Protein AF-A0A4Y8C5U8-F1 (afdb_monomer_lite)

Foldseek 3Di:
DCVVVPDDDDDDDLPDALVVVLVCVVVVVDQADEAEDDDDDLVVVVVSLVRLLVCVVSVGDYDYDHSGVQSNCVSVPHDDDDDPPD

Sequence (86 aa):
ELVEVGFEVEVYPYNVKADELITLYKKGEIQGVFLSNGPGEPRILKQEIAEVKKLAEAKIPMLGICLGHQLLSNAFGYATYKMKFG

Radius of gyration: 13.37 Å; chains: 1; bounding box: 34×22×34 Å

Structure (mmCIF, N/CA/C/O backbone):
data_AF-A0A4Y8C5U8-F1
#
_entry.id   AF-A0A4Y8C5U8-F1
#
loop_
_atom_site.group_PDB
_atom_site.id
_atom_site.type_symbol
_atom_site.label_atom_id
_atom_site.label_alt_id
_atom_site.label_comp_id
_atom_site.label_asym_id
_atom_site.label_entity_id
_atom_site.label_seq_id
_atom_site.pdbx_PDB_ins_code
_atom_site.Cartn_x
_atom_site.Cartn_y
_atom_site.Cartn_z
_atom_site.occupancy
_atom_site.B_iso_or_equiv
_atom_site.auth_seq_id
_atom_site.auth_comp_id
_atom_site.auth_asym_id
_atom_site.auth_atom_id
_atom_site.pdbx_PDB_model_num
ATOM 1 N N . GLU A 1 1 ? -14.047 -5.467 -8.993 1.00 91.12 1 GLU A N 1
ATOM 2 C CA . GLU A 1 1 ? -13.699 -6.487 -7.983 1.00 91.12 1 GLU A CA 1
ATOM 3 C C . GLU A 1 1 ? -13.919 -6.027 -6.543 1.00 91.12 1 GLU A C 1
ATOM 5 O O . GLU A 1 1 ? -14.897 -6.471 -5.968 1.00 91.12 1 GLU A O 1
ATOM 10 N N . LEU A 1 2 ? -13.120 -5.127 -5.946 1.00 95.75 2 LEU A N 1
ATOM 11 C CA . LEU A 1 2 ? -13.314 -4.744 -4.525 1.00 95.75 2 LEU A CA 1
ATOM 12 C C . LEU A 1 2 ? -14.720 -4.194 -4.215 1.00 95.75 2 LEU A C 1
ATOM 14 O O . LEU A 1 2 ? -15.384 -4.676 -3.302 1.00 95.75 2 LEU A O 1
ATOM 18 N N . VAL A 1 3 ? -15.203 -3.241 -5.018 1.00 96.94 3 VAL A N 1
ATOM 19 C CA . VAL A 1 3 ? -16.561 -2.683 -4.866 1.00 96.94 3 VAL A CA 1
ATOM 20 C C . VAL A 1 3 ? -17.643 -3.733 -5.143 1.00 96.94 3 VAL A C 1
ATOM 22 O O . VAL A 1 3 ? -18.676 -3.749 -4.485 1.00 96.94 3 VAL A O 1
ATOM 25 N N . GLU A 1 4 ? -17.396 -4.661 -6.073 1.00 97.19 4 GLU A N 1
ATOM 26 C CA . GLU A 1 4 ? -18.353 -5.721 -6.430 1.00 97.19 4 GLU A CA 1
ATOM 27 C C . GLU A 1 4 ? -18.543 -6.738 -5.301 1.00 97.19 4 GLU A C 1
ATOM 29 O O . GLU A 1 4 ? -19.633 -7.282 -5.149 1.00 97.19 4 GLU A O 1
ATOM 34 N N . VAL A 1 5 ? -17.509 -6.972 -4.486 1.00 95.44 5 VAL A N 1
ATOM 35 C CA . VAL A 1 5 ? -17.597 -7.833 -3.296 1.00 95.44 5 VAL A CA 1
ATOM 36 C C . VAL A 1 5 ? -18.027 -7.070 -2.034 1.00 95.44 5 VAL A C 1
ATOM 38 O O . VAL A 1 5 ? -18.007 -7.637 -0.944 1.00 95.44 5 VAL A O 1
ATOM 41 N N . GLY A 1 6 ? -18.443 -5.804 -2.173 1.00 95.94 6 GLY A N 1
ATOM 42 C CA . GLY A 1 6 ? -19.070 -5.019 -1.108 1.00 95.94 6 GLY A CA 1
ATOM 43 C C . GLY A 1 6 ? -18.135 -4.127 -0.287 1.00 95.94 6 GLY A C 1
ATOM 44 O O . GLY A 1 6 ? -18.567 -3.628 0.750 1.00 95.94 6 GLY A O 1
ATOM 45 N N . PHE A 1 7 ? -16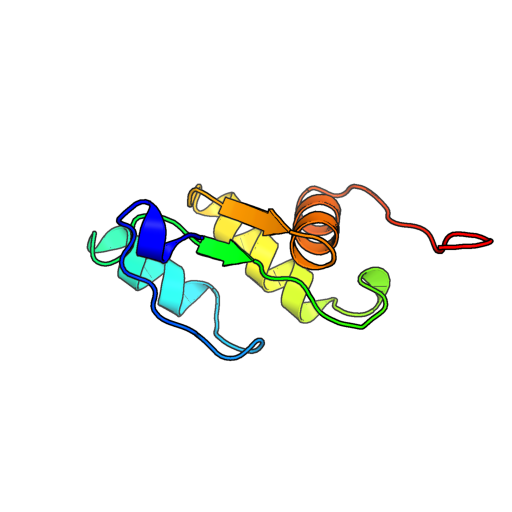.885 -3.905 -0.712 1.00 96.56 7 PHE A N 1
ATOM 46 C CA . PHE A 1 7 ? -16.027 -2.903 -0.068 1.00 96.56 7 PHE A CA 1
ATOM 47 C C . PHE A 1 7 ? -16.346 -1.489 -0.560 1.00 96.56 7 PHE A C 1
ATOM 49 O O . PHE A 1 7 ? -16.434 -1.243 -1.764 1.00 96.56 7 PHE A O 1
ATOM 56 N N . GLU A 1 8 ? -16.424 -0.541 0.370 1.00 97.44 8 GLU A N 1
ATOM 57 C CA . GLU A 1 8 ? -16.270 0.878 0.052 1.00 97.44 8 GLU A CA 1
ATOM 58 C C . GLU A 1 8 ? -14.783 1.176 -0.179 1.00 97.44 8 GLU A C 1
ATOM 60 O O . GLU A 1 8 ? -13.919 0.696 0.559 1.00 97.44 8 GLU A O 1
ATOM 65 N N . VAL A 1 9 ? -14.469 1.910 -1.249 1.00 96.75 9 VAL A N 1
ATOM 66 C CA . VAL A 1 9 ? -13.087 2.168 -1.665 1.00 96.75 9 VAL A CA 1
ATOM 67 C C . VAL A 1 9 ? -12.880 3.661 -1.844 1.00 96.75 9 VAL A C 1
ATOM 69 O O . VAL A 1 9 ? -13.517 4.287 -2.688 1.00 96.75 9 VAL A O 1
ATOM 72 N N . GLU A 1 10 ? -11.917 4.199 -1.104 1.00 97.31 10 GLU A N 1
ATOM 73 C CA . GLU A 1 10 ? -11.394 5.546 -1.292 1.00 97.31 10 GLU A CA 1
ATOM 74 C C . GLU A 1 10 ? -9.984 5.466 -1.892 1.00 97.31 10 GLU A C 1
ATOM 76 O O . GLU A 1 10 ? -9.123 4.724 -1.412 1.00 97.31 10 GLU A O 1
ATOM 81 N N . VAL A 1 11 ? -9.749 6.196 -2.986 1.00 97.44 11 VAL A N 1
ATOM 82 C CA . VAL A 1 11 ? -8.482 6.142 -3.728 1.00 97.44 11 VAL A CA 1
ATOM 83 C C . VAL A 1 11 ? -7.595 7.313 -3.329 1.00 97.44 11 VAL A C 1
ATOM 85 O O . VAL A 1 11 ? -7.946 8.469 -3.551 1.00 97.44 11 VAL A O 1
ATOM 88 N N . TYR A 1 12 ? -6.404 6.997 -2.823 1.00 97.75 12 TYR A N 1
ATOM 89 C CA . TYR A 1 12 ? -5.393 7.978 -2.441 1.00 97.75 12 TYR A CA 1
ATOM 90 C C . TYR A 1 12 ? -4.252 8.046 -3.472 1.00 97.75 12 TYR A C 1
ATOM 92 O O . TYR A 1 12 ? -3.893 7.025 -4.069 1.00 97.75 12 TYR A O 1
ATOM 100 N N . PRO A 1 13 ? -3.634 9.224 -3.676 1.00 96.88 13 PRO A N 1
ATOM 101 C CA . PRO A 1 13 ? -2.384 9.344 -4.421 1.00 96.88 13 PRO A CA 1
ATOM 102 C C . PRO A 1 13 ? -1.247 8.533 -3.782 1.00 96.88 13 PRO A C 1
ATOM 104 O O . PRO A 1 13 ? -1.196 8.362 -2.566 1.00 96.88 13 PRO A O 1
ATOM 107 N N . TYR A 1 14 ? -0.272 8.104 -4.590 1.00 94.19 14 TYR A N 1
ATOM 108 C CA . TYR A 1 14 ? 0.849 7.263 -4.137 1.00 94.19 14 TYR A CA 1
ATOM 109 C C . TYR A 1 14 ? 1.707 7.883 -3.015 1.00 94.19 14 TYR A C 1
ATOM 111 O O . TYR A 1 14 ? 2.418 7.167 -2.317 1.00 94.19 14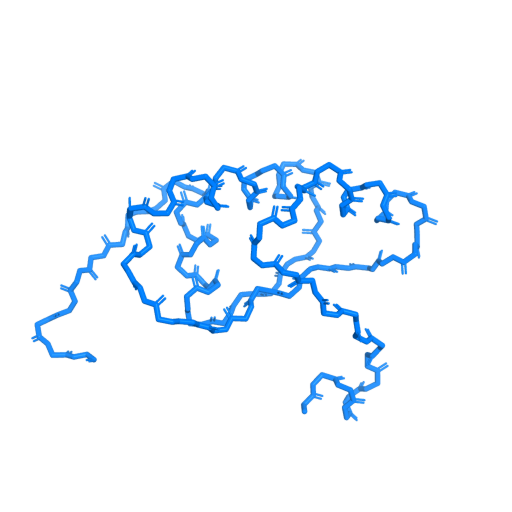 TYR A O 1
ATOM 119 N N . ASN A 1 15 ? 1.672 9.210 -2.864 1.00 95.19 15 ASN A N 1
ATOM 120 C CA . ASN A 1 15 ? 2.478 9.970 -1.912 1.00 95.19 15 ASN A CA 1
ATOM 121 C C . ASN A 1 15 ? 1.736 10.321 -0.609 1.00 95.19 15 ASN A C 1
ATOM 123 O O . ASN A 1 15 ? 2.267 11.110 0.183 1.00 95.19 15 ASN A O 1
ATOM 127 N N . VAL A 1 16 ? 0.539 9.759 -0.384 1.00 97.75 16 VAL A N 1
ATOM 128 C CA . VAL A 1 16 ? -0.169 9.851 0.902 1.00 97.75 16 VAL A CA 1
ATOM 129 C C . VAL A 1 16 ? 0.740 9.392 2.045 1.00 97.75 16 VAL A C 1
ATOM 131 O O . VAL A 1 16 ? 1.544 8.468 1.900 1.00 97.75 16 VAL A O 1
ATOM 134 N N . LYS A 1 17 ? 0.650 10.061 3.196 1.00 98.38 17 LYS A N 1
ATOM 135 C CA . LYS A 1 17 ? 1.463 9.718 4.367 1.00 98.38 17 LYS A CA 1
ATOM 136 C C . LYS A 1 17 ? 0.814 8.595 5.157 1.00 98.38 17 LYS A C 1
ATOM 138 O O . LYS A 1 17 ? -0.383 8.637 5.421 1.00 98.38 17 LYS A O 1
ATOM 143 N N . ALA A 1 18 ? 1.613 7.623 5.603 1.00 98.38 18 ALA A N 1
ATOM 144 C CA . ALA A 1 18 ? 1.088 6.504 6.380 1.00 98.38 18 ALA A CA 1
ATOM 145 C C . ALA A 1 18 ? 0.376 6.972 7.657 1.00 98.38 18 ALA A C 1
ATOM 147 O O . ALA A 1 18 ? -0.634 6.395 8.041 1.00 98.38 18 ALA A O 1
ATOM 148 N N . ASP A 1 19 ? 0.865 8.045 8.283 1.00 98.56 19 ASP A N 1
ATOM 149 C CA . ASP A 1 19 ? 0.302 8.597 9.521 1.00 98.56 19 ASP A CA 1
ATOM 150 C C . ASP A 1 19 ? -1.152 9.080 9.356 1.00 98.56 19 ASP A C 1
ATOM 152 O O . ASP A 1 19 ? -1.951 8.985 10.293 1.00 98.56 19 ASP A O 1
ATOM 156 N N . GLU A 1 20 ? -1.519 9.536 8.156 1.00 98.50 20 GLU A N 1
ATOM 157 C CA . GLU A 1 20 ? -2.892 9.910 7.810 1.00 98.50 20 GLU A CA 1
ATOM 158 C C . GLU A 1 20 ? -3.796 8.670 7.794 1.00 98.50 20 GLU A C 1
ATOM 160 O O . GLU A 1 20 ? -4.770 8.602 8.544 1.00 98.50 20 GLU A O 1
ATOM 165 N N . LEU A 1 21 ? -3.405 7.629 7.053 1.00 98.44 21 LEU A N 1
ATOM 166 C CA . LEU A 1 21 ? -4.158 6.370 6.974 1.00 98.44 21 LEU A CA 1
ATOM 167 C C . LEU A 1 21 ? -4.227 5.645 8.328 1.00 98.44 21 LEU A C 1
ATOM 169 O O . LEU A 1 21 ? -5.262 5.092 8.693 1.00 98.44 21 LEU A O 1
ATOM 173 N N . ILE A 1 22 ? -3.153 5.692 9.123 1.00 98.69 22 ILE A N 1
ATOM 174 C CA . ILE A 1 22 ? -3.130 5.154 10.492 1.00 98.69 22 ILE A CA 1
ATOM 175 C C . ILE A 1 22 ? -4.148 5.874 11.375 1.00 98.69 22 ILE A C 1
ATOM 177 O O . ILE A 1 22 ? -4.789 5.242 12.217 1.00 98.69 22 ILE A O 1
ATOM 181 N N . THR A 1 23 ? -4.307 7.184 11.198 1.00 98.69 23 THR A N 1
ATOM 182 C CA . THR A 1 23 ? -5.299 7.964 11.941 1.00 98.69 23 THR A CA 1
ATOM 183 C C . THR A 1 23 ? -6.717 7.534 11.573 1.00 98.69 23 THR A C 1
ATOM 185 O O . THR A 1 23 ? -7.512 7.282 12.478 1.00 98.69 23 THR A O 1
ATOM 188 N N . LEU A 1 24 ? -7.018 7.375 10.280 1.00 98.44 24 LEU A N 1
ATOM 189 C CA . LEU A 1 24 ? -8.323 6.892 9.805 1.00 98.44 24 LEU A CA 1
ATOM 190 C C . LEU A 1 24 ? -8.630 5.481 10.329 1.00 98.44 24 LEU A C 1
ATOM 192 O O . LEU A 1 24 ? -9.716 5.228 10.850 1.00 98.44 24 LEU A O 1
ATOM 196 N N . TYR A 1 25 ? -7.644 4.580 10.289 1.00 98.44 25 TYR A N 1
ATOM 197 C CA . TYR A 1 25 ? -7.787 3.218 10.806 1.00 98.44 25 TYR A CA 1
ATOM 198 C C . TYR A 1 25 ? -8.077 3.203 12.312 1.00 98.44 25 TYR A C 1
ATOM 200 O O . TYR A 1 25 ? -8.988 2.518 12.771 1.00 98.44 25 TYR A O 1
ATOM 208 N N . LYS A 1 26 ? -7.356 4.012 13.099 1.00 98.19 26 LYS A N 1
ATOM 209 C CA . LYS A 1 26 ? -7.580 4.130 14.552 1.00 98.19 26 LYS A CA 1
ATOM 210 C C . LYS A 1 26 ? -8.957 4.691 14.908 1.00 98.19 26 LYS A C 1
ATOM 212 O O . LYS A 1 26 ? -9.463 4.379 15.983 1.00 98.19 26 LYS A O 1
ATOM 217 N N . LYS A 1 27 ? -9.550 5.509 14.036 1.00 98.38 27 LYS A N 1
ATOM 218 C CA . LYS A 1 27 ? -10.923 6.013 14.188 1.00 98.38 27 LYS A CA 1
ATOM 219 C C . LYS A 1 27 ? -11.990 5.012 13.732 1.00 98.38 27 LYS A C 1
ATOM 221 O O . LYS A 1 27 ? -13.167 5.239 13.988 1.00 98.38 27 LYS A O 1
ATOM 226 N N . GLY A 1 28 ? -11.593 3.910 13.092 1.00 97.56 28 GLY A N 1
ATOM 227 C CA . GLY A 1 28 ? -12.505 2.913 12.528 1.00 97.56 28 GLY A CA 1
ATOM 228 C C . GLY A 1 28 ? -13.124 3.321 11.189 1.00 97.56 28 GLY A C 1
ATOM 229 O O . GLY A 1 28 ? -14.020 2.629 10.712 1.00 97.56 28 GLY A O 1
ATOM 230 N N . GLU A 1 29 ? -12.651 4.414 10.585 1.00 98.00 29 GLU A N 1
ATOM 231 C CA . GLU A 1 29 ? -13.159 4.937 9.310 1.00 98.00 29 GLU A CA 1
ATOM 232 C C . GLU A 1 29 ? -12.731 4.046 8.135 1.00 98.00 29 GLU A C 1
ATOM 234 O O . GLU A 1 29 ? -13.508 3.819 7.214 1.00 98.00 29 GLU A O 1
ATOM 239 N N . ILE A 1 30 ? -11.536 3.451 8.217 1.00 97.75 30 ILE A N 1
ATOM 240 C CA . ILE A 1 30 ? -11.065 2.420 7.282 1.00 97.75 30 ILE A CA 1
ATOM 241 C C . ILE A 1 30 ? -10.722 1.133 8.030 1.00 97.75 30 ILE A C 1
ATOM 243 O O . ILE A 1 30 ? -10.338 1.161 9.200 1.00 97.75 30 ILE A O 1
ATOM 247 N N . GLN A 1 31 ? -10.816 -0.005 7.344 1.00 97.75 31 GLN A N 1
ATOM 248 C CA . GLN A 1 31 ? -10.568 -1.330 7.934 1.00 97.75 31 GLN A CA 1
ATOM 249 C C . GLN A 1 31 ? -9.291 -1.992 7.396 1.00 97.75 31 GLN A C 1
ATOM 251 O O . GLN A 1 31 ? -8.849 -3.014 7.920 1.00 97.75 31 GLN A O 1
ATOM 256 N N . GLY A 1 32 ? -8.667 -1.401 6.378 1.00 97.88 32 GLY A N 1
ATOM 257 C CA . GLY A 1 32 ? -7.426 -1.888 5.794 1.00 97.88 32 GLY A CA 1
ATOM 258 C C . GLY A 1 32 ? -6.937 -0.992 4.664 1.00 97.88 32 GLY A C 1
ATOM 259 O O . GLY A 1 32 ? -7.595 -0.022 4.294 1.00 97.88 32 GLY A O 1
ATOM 260 N N . VAL A 1 33 ? -5.773 -1.331 4.116 1.00 98.38 33 VAL A N 1
ATOM 261 C CA . VAL A 1 33 ? -5.168 -0.625 2.981 1.00 98.38 33 VAL A CA 1
ATOM 262 C C . VAL A 1 33 ? -4.930 -1.601 1.834 1.00 98.38 33 VAL A C 1
ATOM 264 O O . VAL A 1 33 ? -4.346 -2.672 2.005 1.00 98.38 33 VAL A O 1
ATOM 267 N N . PHE A 1 34 ? -5.365 -1.213 0.640 1.00 98.19 34 PHE A N 1
ATOM 268 C CA . PHE A 1 34 ? -5.097 -1.942 -0.592 1.00 98.19 34 PHE A CA 1
ATOM 269 C C . PHE A 1 34 ? -3.974 -1.252 -1.374 1.00 98.19 34 PHE A C 1
ATOM 271 O O . PHE A 1 34 ? -4.106 -0.095 -1.767 1.00 98.19 34 PHE A O 1
ATOM 278 N N . LEU A 1 35 ? -2.871 -1.961 -1.612 1.00 97.81 35 LEU A N 1
ATOM 279 C CA . LEU A 1 35 ? -1.755 -1.494 -2.432 1.00 97.81 35 LEU A CA 1
ATOM 280 C C . LEU A 1 35 ? -1.940 -2.023 -3.859 1.00 97.81 35 LEU A C 1
ATOM 282 O O . LEU A 1 35 ? -1.747 -3.214 -4.124 1.00 97.81 35 LEU A O 1
ATOM 286 N N . SER A 1 36 ? -2.334 -1.139 -4.772 1.00 96.94 36 SER A N 1
ATOM 287 C CA . SER A 1 36 ? -2.628 -1.490 -6.161 1.00 96.94 36 SER A CA 1
ATOM 288 C C . SER A 1 36 ? -1.373 -1.803 -6.988 1.00 96.94 36 SER A C 1
ATOM 290 O O . SER A 1 36 ? -0.226 -1.679 -6.545 1.00 96.94 36 SER A O 1
ATOM 292 N N . ASN A 1 37 ? -1.602 -2.243 -8.225 1.00 96.31 37 ASN A N 1
ATOM 293 C CA . ASN A 1 37 ? -0.555 -2.417 -9.220 1.00 96.31 37 ASN A CA 1
ATOM 294 C C . ASN A 1 37 ? -0.030 -1.065 -9.731 1.00 96.31 37 ASN A C 1
ATOM 296 O O . ASN A 1 37 ? -0.727 -0.054 -9.724 1.00 96.31 37 ASN A O 1
ATOM 300 N N . GLY A 1 38 ? 1.185 -1.077 -10.273 1.00 93.06 38 GLY A N 1
ATOM 301 C CA . GLY A 1 38 ? 1.777 0.092 -10.908 1.00 93.06 38 GLY A CA 1
ATOM 302 C C . GLY A 1 38 ? 3.069 -0.253 -11.647 1.00 93.06 38 GLY A C 1
ATOM 303 O O . GLY A 1 38 ? 3.614 -1.343 -11.458 1.00 93.06 38 GLY A O 1
ATOM 304 N N . PRO A 1 39 ? 3.557 0.650 -12.508 1.00 89.31 39 PRO A N 1
ATOM 305 C CA . PRO A 1 39 ? 4.860 0.509 -13.137 1.00 89.31 39 PRO A CA 1
ATOM 306 C C . PRO A 1 39 ? 5.983 0.871 -12.154 1.00 89.31 39 PRO A C 1
ATOM 308 O O . PRO A 1 39 ? 5.798 1.704 -11.270 1.00 89.31 39 PRO A O 1
ATOM 311 N N . GLY A 1 40 ? 7.177 0.317 -12.360 1.00 82.62 40 GLY A N 1
ATOM 312 C CA . GLY A 1 40 ? 8.389 0.769 -11.671 1.00 82.62 40 GLY A CA 1
ATOM 313 C C . GLY A 1 40 ? 9.243 -0.354 -11.093 1.00 82.62 40 GLY A C 1
ATOM 314 O O . GLY A 1 40 ? 8.849 -1.515 -11.054 1.00 82.62 40 GLY A O 1
ATOM 315 N N . GLU A 1 41 ? 10.450 0.015 -10.663 1.00 86.75 41 GLU A N 1
ATOM 316 C CA . GLU A 1 41 ? 11.362 -0.871 -9.940 1.00 86.75 41 GLU A CA 1
ATOM 317 C C . GLU A 1 41 ? 11.182 -0.629 -8.431 1.00 86.75 41 GLU A C 1
ATOM 319 O O . GLU A 1 41 ? 11.546 0.443 -7.945 1.00 86.75 41 GLU A O 1
ATOM 324 N N . PRO A 1 42 ? 10.643 -1.587 -7.660 1.00 83.50 42 PRO A N 1
ATOM 325 C CA . PRO A 1 42 ? 10.323 -1.376 -6.247 1.00 83.50 42 PRO A CA 1
ATOM 326 C C . PRO A 1 42 ? 11.552 -1.000 -5.407 1.00 83.50 42 PRO A C 1
ATOM 328 O O . PRO A 1 42 ? 11.444 -0.211 -4.473 1.00 83.50 42 PRO A O 1
ATOM 331 N N . ARG A 1 43 ? 12.754 -1.465 -5.778 1.00 82.19 43 ARG A N 1
ATOM 332 C CA . ARG A 1 43 ? 13.989 -1.195 -5.019 1.00 82.19 43 ARG A CA 1
ATOM 333 C C . ARG A 1 43 ? 14.385 0.281 -4.941 1.00 82.19 43 ARG A C 1
ATOM 335 O O . ARG A 1 43 ? 15.138 0.650 -4.037 1.00 82.19 43 ARG A O 1
ATOM 342 N N . ILE A 1 44 ? 13.924 1.121 -5.872 1.00 89.50 44 ILE A N 1
ATOM 343 C CA . ILE A 1 44 ? 14.213 2.565 -5.844 1.00 89.50 44 ILE A CA 1
ATOM 344 C C . ILE A 1 44 ? 13.154 3.370 -5.078 1.00 89.50 44 ILE A C 1
ATOM 346 O O . ILE A 1 44 ? 13.425 4.509 -4.700 1.00 89.50 44 ILE A O 1
ATOM 350 N N . LEU A 1 45 ? 11.999 2.768 -4.778 1.00 91.69 45 LEU A N 1
ATOM 351 C CA . LEU A 1 45 ? 10.853 3.387 -4.105 1.00 91.69 45 LEU A CA 1
ATOM 352 C C . LEU A 1 45 ? 11.028 3.387 -2.578 1.00 91.69 45 LEU A C 1
ATOM 354 O O . LEU A 1 45 ? 10.227 2.852 -1.813 1.00 91.69 45 LEU A O 1
ATOM 358 N N . LYS A 1 46 ? 12.155 3.938 -2.114 1.00 94.12 46 LYS A N 1
ATOM 359 C CA . LYS A 1 46 ? 12.554 3.882 -0.697 1.00 94.12 46 LYS A CA 1
ATOM 360 C C . LYS A 1 46 ? 11.570 4.602 0.222 1.00 94.12 46 LYS A C 1
ATOM 362 O O . LYS A 1 46 ? 11.432 4.205 1.376 1.00 94.12 46 LYS A O 1
ATOM 367 N N . GLN A 1 47 ? 10.931 5.666 -0.265 1.00 95.56 47 GLN A N 1
ATOM 368 C CA . GLN A 1 47 ? 9.972 6.436 0.525 1.00 95.56 47 GLN A CA 1
ATOM 369 C C . GLN A 1 47 ? 8.674 5.647 0.689 1.00 95.56 47 GLN A C 1
ATOM 371 O O . GLN A 1 47 ? 8.190 5.490 1.801 1.00 95.56 47 GLN A O 1
ATOM 376 N N . GLU A 1 48 ? 8.178 5.066 -0.394 1.00 96.00 48 GLU A N 1
ATOM 377 C CA . GLU A 1 48 ? 6.980 4.237 -0.432 1.00 96.00 48 GLU A CA 1
ATOM 378 C C . GLU A 1 48 ? 7.159 2.982 0.429 1.00 96.00 48 GLU A C 1
ATOM 380 O O . GLU A 1 48 ? 6.293 2.668 1.240 1.00 96.00 48 GLU A O 1
ATOM 385 N N . ILE A 1 49 ? 8.317 2.312 0.344 1.00 96.88 49 ILE A N 1
ATOM 386 C CA . ILE A 1 49 ? 8.661 1.186 1.229 1.00 96.88 49 ILE A CA 1
ATOM 387 C C . ILE A 1 49 ? 8.622 1.618 2.702 1.00 96.88 49 ILE A C 1
ATOM 389 O O . ILE A 1 49 ? 8.126 0.871 3.545 1.00 96.88 49 ILE A O 1
ATOM 393 N N . ALA A 1 50 ? 9.129 2.811 3.029 1.00 97.88 50 ALA A N 1
ATOM 394 C CA . ALA A 1 50 ? 9.114 3.318 4.398 1.00 97.88 50 ALA A CA 1
ATOM 395 C C . ALA A 1 50 ? 7.689 3.625 4.891 1.00 97.88 50 ALA A C 1
ATOM 397 O O . ALA A 1 50 ? 7.364 3.284 6.027 1.00 97.88 50 ALA A O 1
ATOM 398 N N . GLU A 1 51 ? 6.829 4.214 4.057 1.00 98.31 51 GLU A N 1
ATOM 399 C CA . GLU A 1 51 ? 5.423 4.451 4.413 1.00 98.31 51 GLU A CA 1
ATOM 400 C C . GLU A 1 51 ? 4.662 3.120 4.577 1.00 98.31 51 GLU A C 1
ATOM 402 O O . GLU A 1 51 ? 3.991 2.921 5.589 1.00 98.31 51 GLU A O 1
ATOM 407 N N . VAL A 1 52 ? 4.841 2.148 3.672 1.00 98.06 52 VAL A N 1
ATOM 408 C CA . VAL A 1 52 ? 4.243 0.801 3.803 1.00 98.06 52 VAL A CA 1
ATOM 409 C C . VAL A 1 52 ? 4.732 0.094 5.070 1.00 98.06 52 VAL A C 1
ATOM 411 O O . VAL A 1 52 ? 3.949 -0.560 5.761 1.00 98.06 52 VAL A O 1
ATOM 414 N N . LYS A 1 53 ? 6.009 0.258 5.432 1.00 98.31 53 LYS A N 1
ATOM 415 C CA . LYS A 1 53 ? 6.555 -0.292 6.676 1.00 98.31 53 LYS A CA 1
ATOM 416 C C . LYS A 1 53 ? 5.866 0.288 7.914 1.00 98.31 53 LYS A C 1
ATOM 418 O O . LYS A 1 53 ? 5.518 -0.480 8.806 1.00 98.31 53 LYS A O 1
ATOM 423 N N . LYS A 1 54 ? 5.596 1.597 7.953 1.00 98.50 54 LYS A N 1
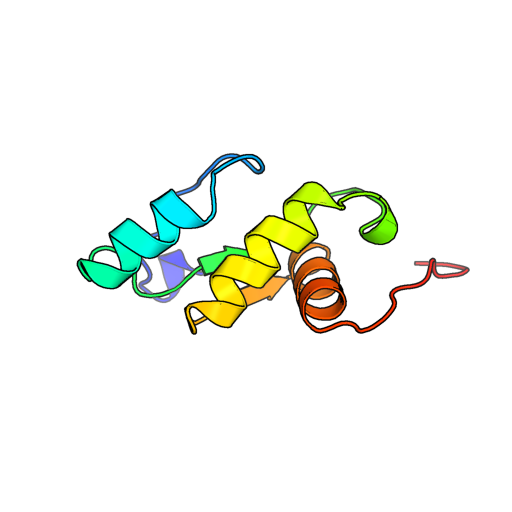ATOM 424 C CA . LYS A 1 54 ? 4.830 2.211 9.055 1.00 98.50 54 LYS A CA 1
ATOM 425 C C . LYS A 1 54 ? 3.419 1.625 9.165 1.00 98.50 54 LYS A C 1
ATOM 427 O O . LYS A 1 54 ? 2.967 1.334 10.270 1.00 98.50 54 LYS A O 1
ATOM 432 N N . LEU A 1 55 ? 2.734 1.411 8.035 1.00 98.50 55 LEU A N 1
ATOM 433 C CA . LEU A 1 55 ? 1.411 0.768 8.018 1.00 98.50 55 LEU A CA 1
ATOM 434 C C . LEU A 1 55 ? 1.472 -0.663 8.585 1.00 98.50 55 LEU A C 1
ATOM 436 O O . LEU A 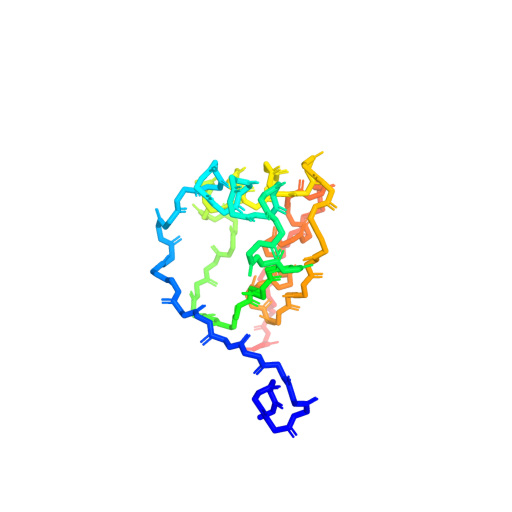1 55 ? 0.610 -1.056 9.374 1.00 98.50 55 LEU A O 1
ATOM 440 N N . ALA A 1 56 ? 2.518 -1.423 8.234 1.00 97.94 56 ALA A N 1
ATOM 441 C CA . ALA A 1 56 ? 2.750 -2.773 8.753 1.00 97.94 56 ALA A CA 1
ATOM 442 C C . ALA A 1 56 ? 3.026 -2.778 10.265 1.00 97.94 56 ALA A C 1
ATOM 444 O O . ALA A 1 56 ? 2.461 -3.592 10.996 1.00 97.94 56 ALA A O 1
ATOM 445 N N . GLU A 1 57 ? 3.855 -1.852 10.753 1.00 98.12 57 GLU A N 1
ATOM 446 C CA . GLU A 1 57 ? 4.154 -1.681 12.181 1.00 98.12 57 GLU A CA 1
ATOM 447 C C . GLU A 1 57 ? 2.905 -1.288 12.986 1.00 98.12 57 GLU A C 1
ATOM 449 O O . GLU A 1 57 ? 2.712 -1.763 14.107 1.00 98.12 57 GLU A O 1
ATOM 454 N N . ALA A 1 58 ? 2.006 -0.499 12.387 1.00 98.06 58 ALA A N 1
ATOM 455 C CA . ALA A 1 58 ? 0.692 -0.174 12.940 1.00 98.06 58 ALA A CA 1
ATOM 456 C C . ALA A 1 58 ? -0.313 -1.344 12.896 1.00 98.06 58 ALA A C 1
ATOM 458 O O . ALA A 1 58 ? -1.432 -1.201 13.391 1.00 98.06 58 ALA A O 1
ATOM 459 N N . LYS A 1 59 ? 0.081 -2.503 12.347 1.00 97.62 59 LYS A N 1
ATOM 460 C CA . LYS A 1 59 ? -0.735 -3.722 12.211 1.00 97.62 59 LYS A CA 1
ATOM 461 C C . LYS A 1 59 ? -2.042 -3.499 11.444 1.00 97.62 59 LYS A C 1
ATOM 463 O O . LYS A 1 59 ? -3.051 -4.136 11.745 1.00 97.62 59 LYS A O 1
ATOM 468 N N . ILE A 1 60 ? -2.022 -2.603 10.459 1.00 98.44 60 ILE A N 1
ATOM 469 C CA . ILE A 1 60 ? -3.163 -2.390 9.567 1.00 98.44 60 ILE A CA 1
ATOM 470 C C . ILE A 1 60 ? -3.250 -3.579 8.600 1.00 98.44 60 ILE A C 1
ATOM 472 O O . ILE A 1 60 ? -2.234 -3.926 7.988 1.00 98.44 60 ILE A O 1
ATOM 476 N N . PRO A 1 61 ? -4.424 -4.216 8.436 1.00 98.12 61 PRO A N 1
ATOM 477 C CA . PRO A 1 61 ? -4.617 -5.242 7.419 1.00 98.12 61 PRO A CA 1
ATOM 478 C C . PRO A 1 61 ? -4.312 -4.690 6.025 1.00 98.12 61 PRO A C 1
ATOM 480 O O . PRO A 1 61 ? -4.842 -3.651 5.631 1.00 98.12 61 PRO A O 1
ATOM 483 N N . MET A 1 62 ? -3.452 -5.382 5.276 1.00 98.38 62 MET A N 1
ATOM 484 C CA . MET A 1 62 ? -3.027 -4.946 3.948 1.00 98.38 62 MET A CA 1
ATOM 485 C C . MET A 1 62 ? -3.137 -6.056 2.914 1.00 98.38 62 MET A C 1
ATOM 487 O O . MET A 1 62 ? -2.764 -7.200 3.172 1.00 98.38 62 MET A O 1
ATOM 491 N N . LEU A 1 63 ? -3.584 -5.682 1.717 1.00 98.00 63 LEU A N 1
ATOM 492 C CA . LEU A 1 63 ? -3.561 -6.521 0.523 1.00 98.00 63 LEU A CA 1
ATOM 493 C C . LEU A 1 63 ? -2.757 -5.801 -0.559 1.00 98.00 63 LEU A C 1
ATOM 495 O O . LEU A 1 63 ? -3.081 -4.673 -0.912 1.00 98.00 63 LEU A O 1
ATOM 499 N N . GLY A 1 64 ? -1.709 -6.442 -1.079 1.00 97.56 64 GLY A N 1
ATOM 500 C CA . GLY A 1 64 ? -0.872 -5.886 -2.142 1.00 97.56 64 GLY A CA 1
ATOM 501 C C . GLY A 1 64 ? -0.948 -6.704 -3.424 1.00 97.56 64 GLY A C 1
ATOM 502 O O . GLY A 1 64 ? -0.788 -7.922 -3.385 1.00 97.56 64 GLY A O 1
ATOM 503 N N . ILE A 1 65 ? -1.143 -6.036 -4.562 1.00 97.75 65 ILE A N 1
ATOM 504 C CA . ILE A 1 65 ? -1.200 -6.653 -5.894 1.00 97.75 65 ILE A CA 1
ATOM 505 C C . ILE A 1 65 ? -0.046 -6.130 -6.757 1.00 97.75 65 ILE A C 1
ATOM 507 O O . ILE A 1 65 ? 0.177 -4.925 -6.846 1.00 97.75 65 ILE A O 1
ATOM 511 N N . CYS A 1 66 ? 0.679 -7.032 -7.432 1.00 95.88 66 CYS A N 1
ATOM 512 C CA . CYS A 1 66 ? 1.791 -6.697 -8.335 1.00 95.88 66 CYS A CA 1
ATOM 513 C C . CYS A 1 66 ? 2.862 -5.820 -7.647 1.00 95.88 66 CYS A C 1
ATOM 515 O 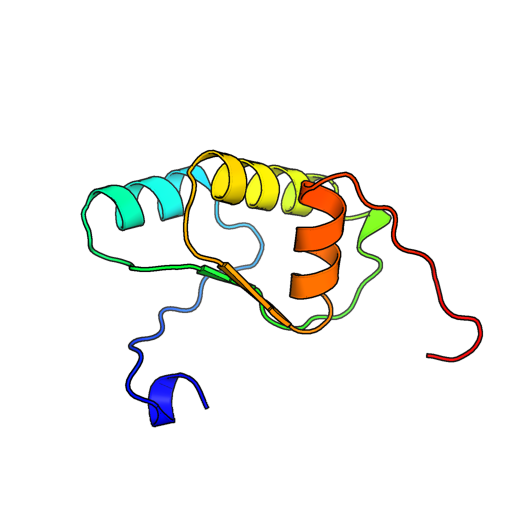O . CYS A 1 66 ? 3.560 -6.308 -6.757 1.00 95.88 66 CYS A O 1
ATOM 517 N N . LEU A 1 67 ? 2.986 -4.537 -8.005 1.00 96.56 67 LEU A N 1
ATOM 518 C CA . LEU A 1 67 ? 3.897 -3.603 -7.336 1.00 96.56 67 LEU A CA 1
ATOM 519 C C . LEU A 1 67 ? 3.587 -3.482 -5.836 1.00 96.56 67 LEU A C 1
ATOM 521 O O . LEU A 1 67 ? 4.509 -3.499 -5.024 1.00 96.56 67 LEU A O 1
ATOM 525 N N . GLY A 1 68 ? 2.310 -3.455 -5.445 1.00 97.38 68 GLY A N 1
ATOM 526 C CA . GLY A 1 68 ? 1.910 -3.444 -4.038 1.00 97.38 68 GLY A CA 1
ATOM 527 C C . GLY A 1 68 ? 2.406 -4.666 -3.257 1.00 97.38 68 GLY A C 1
ATOM 528 O O . GLY A 1 68 ? 2.842 -4.533 -2.116 1.00 97.38 68 GLY A O 1
ATOM 529 N N . HIS A 1 69 ? 2.422 -5.849 -3.884 1.00 97.19 69 HIS A N 1
ATOM 530 C CA . HIS A 1 69 ? 3.002 -7.059 -3.288 1.00 97.19 69 HIS A CA 1
ATOM 531 C C . HIS A 1 69 ? 4.515 -6.907 -3.076 1.00 97.19 69 HIS A C 1
ATOM 533 O O . HIS A 1 69 ? 5.027 -7.218 -2.003 1.00 97.19 69 HIS A O 1
ATOM 539 N N . GLN A 1 70 ? 5.224 -6.378 -4.075 1.00 97.31 70 GLN A N 1
ATOM 540 C CA . GLN A 1 70 ? 6.672 -6.173 -4.012 1.00 97.31 70 GLN A CA 1
ATOM 541 C C . GLN A 1 70 ? 7.067 -5.158 -2.930 1.00 97.31 70 GLN A C 1
ATOM 543 O O . GLN A 1 70 ? 8.004 -5.408 -2.169 1.00 97.31 70 GLN A O 1
ATOM 548 N N . LEU A 1 71 ? 6.333 -4.044 -2.827 1.00 97.12 71 LEU A N 1
ATOM 549 C CA . LEU A 1 71 ? 6.532 -3.037 -1.783 1.00 97.12 71 LEU A CA 1
ATOM 550 C C . LEU A 1 71 ? 6.321 -3.630 -0.389 1.00 97.12 71 LEU A C 1
ATOM 552 O O . LEU A 1 71 ? 7.135 -3.393 0.503 1.00 97.12 71 LEU A O 1
ATOM 556 N N . LEU A 1 72 ? 5.280 -4.451 -0.217 1.00 97.06 72 LEU A N 1
ATOM 557 C CA . LEU A 1 72 ? 5.030 -5.153 1.038 1.00 97.06 72 LEU A CA 1
ATOM 558 C C . LEU A 1 72 ? 6.195 -6.093 1.380 1.00 97.06 72 LEU A C 1
ATOM 560 O O . LEU A 1 72 ? 6.739 -6.013 2.478 1.00 97.06 72 LEU A O 1
ATOM 564 N N . SER A 1 73 ? 6.657 -6.918 0.435 1.00 97.00 73 SER A N 1
ATOM 565 C CA . SER A 1 73 ? 7.831 -7.777 0.639 1.00 97.00 73 SER A CA 1
ATOM 566 C C . SER A 1 73 ? 9.072 -6.983 1.062 1.00 97.00 73 SER A C 1
ATOM 568 O O . SER A 1 73 ? 9.743 -7.365 2.023 1.00 97.00 73 SER A O 1
ATOM 570 N N . ASN A 1 74 ? 9.357 -5.855 0.402 1.00 96.44 74 ASN A N 1
ATOM 571 C CA . ASN A 1 74 ? 10.489 -5.000 0.757 1.00 96.44 74 ASN A CA 1
ATOM 572 C C . ASN A 1 74 ? 10.331 -4.341 2.137 1.00 96.44 74 ASN A C 1
ATOM 574 O O . ASN A 1 74 ? 11.312 -4.258 2.876 1.00 96.44 74 ASN A O 1
ATOM 578 N N . ALA A 1 75 ? 9.121 -3.929 2.524 1.00 96.44 75 ALA A N 1
ATOM 579 C CA . ALA A 1 75 ? 8.843 -3.367 3.847 1.00 96.44 75 ALA A CA 1
ATOM 580 C C . ALA A 1 75 ? 9.117 -4.372 4.983 1.00 96.44 75 ALA A C 1
ATOM 582 O O . ALA A 1 75 ? 9.600 -3.984 6.048 1.00 96.44 75 ALA A O 1
ATOM 583 N N . PHE A 1 76 ? 8.895 -5.666 4.728 1.00 96.25 76 PHE A N 1
ATOM 584 C CA . PHE A 1 76 ? 9.252 -6.767 5.632 1.00 96.25 76 PHE A CA 1
ATOM 585 C C . PHE A 1 76 ? 10.719 -7.229 5.518 1.00 96.25 76 PHE A C 1
ATOM 587 O O . PHE A 1 76 ? 11.114 -8.182 6.186 1.00 96.25 76 PHE A O 1
ATOM 594 N N . GLY A 1 77 ? 11.546 -6.555 4.712 1.00 94.88 77 GLY A N 1
ATOM 595 C CA . GLY A 1 77 ? 12.984 -6.819 4.600 1.00 94.88 77 GLY A CA 1
ATOM 596 C C . GLY A 1 77 ? 13.378 -7.871 3.560 1.00 94.88 77 GLY A C 1
ATOM 597 O O . GLY A 1 77 ? 14.553 -8.224 3.473 1.00 94.88 77 GLY A O 1
ATOM 598 N N . TYR A 1 78 ? 12.439 -8.358 2.747 1.00 96.31 78 TYR A N 1
ATOM 599 C CA . TYR A 1 78 ? 12.741 -9.299 1.668 1.00 96.31 78 TYR A CA 1
ATOM 600 C C . TYR A 1 78 ? 13.185 -8.560 0.409 1.00 96.31 78 TYR A C 1
ATOM 602 O O . TYR A 1 78 ? 12.609 -7.540 0.036 1.00 96.31 78 TYR A O 1
ATOM 610 N N . ALA A 1 79 ? 14.208 -9.075 -0.271 1.00 91.94 79 ALA A N 1
ATOM 611 C CA . ALA A 1 79 ? 14.711 -8.483 -1.504 1.00 91.94 79 ALA A CA 1
ATOM 612 C C . ALA A 1 79 ? 13.845 -8.856 -2.717 1.00 91.94 79 ALA A C 1
ATOM 614 O O . ALA A 1 79 ? 13.337 -9.969 -2.828 1.00 91.94 79 ALA A O 1
ATOM 615 N N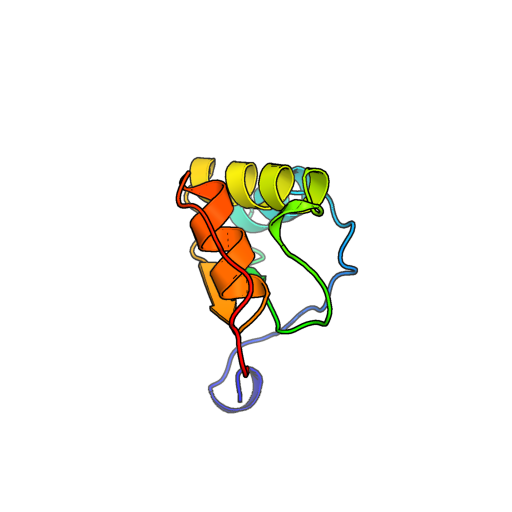 . THR A 1 80 ? 13.742 -7.930 -3.664 1.00 92.75 80 THR A N 1
ATOM 616 C CA . THR A 1 80 ? 13.142 -8.132 -4.988 1.00 92.75 80 THR A CA 1
ATOM 617 C C . THR A 1 80 ? 14.239 -8.096 -6.053 1.00 92.75 80 THR A C 1
ATOM 619 O O . THR A 1 80 ? 15.305 -7.505 -5.857 1.00 92.75 80 THR A O 1
ATOM 622 N N . TYR A 1 81 ? 14.018 -8.756 -7.187 1.00 90.88 81 TYR A N 1
ATOM 623 C CA . TYR A 1 81 ? 14.975 -8.783 -8.290 1.00 90.88 81 TYR A CA 1
ATOM 624 C C . TYR A 1 81 ? 14.264 -8.639 -9.631 1.00 90.88 81 TYR A C 1
ATOM 626 O O . TYR A 1 81 ? 13.103 -9.011 -9.790 1.00 90.88 81 TYR A O 1
ATOM 634 N N . LYS A 1 82 ? 14.987 -8.100 -10.614 1.00 90.44 82 LYS A N 1
ATOM 635 C CA . LYS A 1 82 ? 14.483 -7.946 -11.976 1.00 90.44 82 LYS A CA 1
ATOM 636 C C . LYS A 1 82 ? 14.534 -9.295 -12.690 1.00 90.44 82 LYS A C 1
ATOM 638 O O . LYS A 1 82 ? 15.596 -9.913 -12.763 1.00 90.44 82 LYS A O 1
ATOM 643 N N . MET A 1 83 ? 13.397 -9.737 -13.217 1.00 90.81 83 MET A N 1
ATOM 644 C CA . MET A 1 83 ? 13.322 -10.963 -14.010 1.00 90.81 83 MET A CA 1
ATOM 645 C C . MET A 1 83 ? 14.039 -10.790 -15.356 1.00 90.81 83 MET A C 1
ATOM 647 O O . MET A 1 83 ? 14.127 -9.685 -15.891 1.00 90.81 83 MET A O 1
ATOM 651 N N . LYS A 1 84 ? 14.555 -11.895 -15.911 1.00 90.50 84 LYS A N 1
ATOM 652 C CA . LYS A 1 84 ? 15.180 -11.905 -17.246 1.00 90.50 84 LYS A CA 1
ATOM 653 C C . LYS A 1 84 ? 14.147 -11.631 -18.347 1.00 90.50 84 LYS A C 1
ATOM 655 O O . LYS A 1 84 ? 14.432 -10.888 -19.279 1.00 90.50 84 LYS A O 1
ATOM 660 N N . PHE A 1 85 ? 12.966 -12.226 -18.194 1.00 90.25 85 PHE A N 1
ATOM 661 C CA . PHE A 1 85 ? 11.757 -12.009 -18.985 1.00 90.25 85 PHE A CA 1
ATOM 662 C C . PHE A 1 85 ? 10.594 -12.005 -17.993 1.00 90.25 85 PHE A C 1
ATOM 664 O O . PHE A 1 85 ? 10.529 -12.906 -17.154 1.00 90.25 85 PHE A O 1
ATOM 671 N N . GLY A 1 86 ? 9.759 -10.971 -18.027 1.00 74.75 86 GLY A N 1
ATOM 672 C CA . GLY A 1 86 ? 8.781 -10.687 -16.985 1.00 74.75 86 GLY A CA 1
ATOM 673 C C . GLY A 1 86 ? 7.809 -9.601 -17.380 1.00 74.75 86 GLY A C 1
ATOM 674 O O . GLY A 1 86 ? 8.231 -8.737 -18.181 1.00 74.75 86 GLY A O 1
#

pLDDT: mean 95.56, std 4.26, range [74.75, 98.69]

Secondary structure (DSSP, 8-state):
-TTTTT-------TT--HHHHHHHHHHTS-S-EEE----S-GGG-HHHHHHHHHHHHTT--EEE-THHHHHHHHHTT------S--